Protein AF-A0A379GHV1-F1 (afdb_monomer)

Nearest PDB structures (foldseek):
  6ci5-assembly1_A  TM=5.138E-01  e=1.590E+00  Anoxybacillus ayderensis G10
  6ifi-assembly1_A  TM=4.509E-01  e=2.450E+00  Vibrio cholerae

pLDDT: mean 81.24, std 5.76, range [53.94, 89.06]

Radius of gyration: 11.69 Å; Cα contacts (8 Å, |Δi|>4): 34; chains: 1; bounding box: 24×23×24 Å

Solvent-accessible surface area (backbone atoms only — not comparable to full-atom values): 3227 Å² total; per-residue (Å²): 1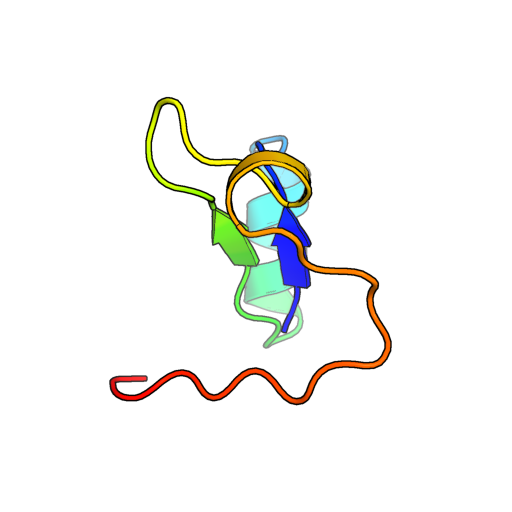12,47,80,40,80,71,73,56,76,67,58,48,53,52,35,50,75,71,74,26,57,77,43,65,48,58,90,96,49,47,56,74,78,70,65,60,83,78,84,71,88,83,84,81,90,81,128

Organism: Proteus mirabilis (NCBI:txid584)

Secondary structure (DSSP, 8-state):
-EEES---HHHHHHHHHTT--EEEPPTT--TTTTT--SSSPP-----

Foldseek 3Di:
DEEDQDDDPVRCVVCVVVVHHYHHDPPPDDCVNVVPPPVDDDDDPDD

Mean predicted aligned error: 5.78 Å

Structure (mmCIF, N/CA/C/O backbone):
data_AF-A0A379GHV1-F1
#
_entry.id   AF-A0A379GHV1-F1
#
loop_
_atom_site.group_PDB
_atom_site.id
_atom_site.type_symbol
_atom_site.label_atom_id
_atom_site.label_alt_id
_atom_site.label_comp_id
_atom_site.label_asym_id
_atom_site.label_entity_id
_atom_site.label_seq_id
_atom_site.pdbx_PDB_ins_code
_atom_site.Cartn_x
_atom_site.Cartn_y
_atom_site.Cartn_z
_atom_site.occupancy
_atom_site.B_iso_or_equiv
_atom_site.auth_seq_id
_atom_site.auth_comp_id
_atom_site.auth_asym_id
_atom_site.auth_atom_id
_atom_site.pdbx_PDB_model_num
ATOM 1 N N . MET A 1 1 ? 2.670 -7.563 -2.368 1.00 71.44 1 MET A N 1
ATOM 2 C CA . MET A 1 1 ? 1.711 -6.448 -2.211 1.00 71.44 1 MET A CA 1
ATOM 3 C C . MET A 1 1 ? 1.776 -5.954 -0.777 1.00 71.44 1 MET A C 1
ATOM 5 O O . MET A 1 1 ? 1.910 -6.785 0.112 1.00 71.44 1 MET A O 1
ATOM 9 N N . VAL A 1 2 ? 1.712 -4.642 -0.549 1.00 82.69 2 VAL A N 1
ATOM 10 C CA . VAL A 1 2 ? 1.760 -4.047 0.799 1.00 82.69 2 VAL A CA 1
ATOM 11 C C . VAL A 1 2 ? 0.625 -3.036 0.938 1.00 82.69 2 VAL A C 1
ATOM 13 O O . VAL A 1 2 ? 0.420 -2.246 0.023 1.00 82.69 2 VAL A O 1
ATOM 16 N N . ILE A 1 3 ? -0.092 -3.050 2.069 1.00 81.38 3 ILE A N 1
ATOM 17 C CA . ILE A 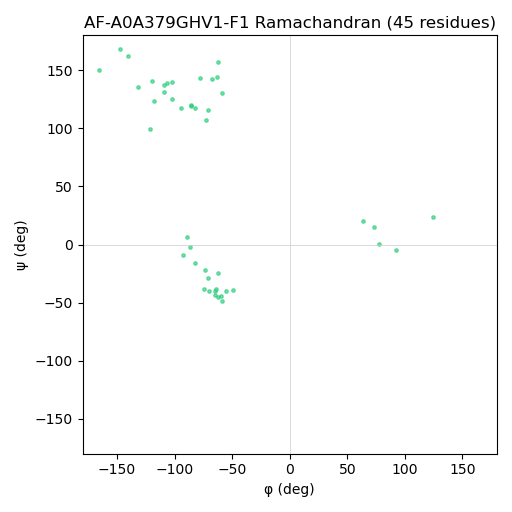1 3 ? -1.155 -2.079 2.379 1.00 81.38 3 ILE A CA 1
ATOM 18 C C . ILE A 1 3 ? -0.780 -1.294 3.637 1.00 81.38 3 ILE A C 1
ATOM 20 O O . ILE A 1 3 ? -0.559 -1.895 4.692 1.00 81.38 3 ILE A O 1
ATOM 24 N N . ALA A 1 4 ? -0.734 0.033 3.544 1.00 81.44 4 ALA A N 1
ATOM 25 C CA . ALA A 1 4 ? -0.423 0.915 4.668 1.00 81.44 4 ALA A CA 1
ATOM 26 C C . ALA A 1 4 ? -1.299 2.176 4.659 1.00 81.44 4 ALA A C 1
ATOM 28 O O . ALA A 1 4 ? -1.924 2.510 3.659 1.00 81.44 4 ALA A O 1
ATOM 29 N N . GLY A 1 5 ? -1.377 2.874 5.796 1.00 76.69 5 GLY A N 1
ATOM 30 C CA . GLY A 1 5 ? -2.129 4.134 5.899 1.00 76.69 5 GLY A CA 1
ATOM 31 C C . GLY A 1 5 ? -1.444 5.315 5.206 1.00 76.69 5 GLY A C 1
ATOM 32 O O . GLY A 1 5 ? -2.104 6.284 4.859 1.00 76.69 5 GLY A O 1
ATOM 33 N N . SER A 1 6 ? -0.130 5.235 5.007 1.00 77.75 6 SER A N 1
ATOM 34 C CA . SER A 1 6 ? 0.662 6.201 4.249 1.00 77.75 6 SER A CA 1
ATOM 35 C C . SER A 1 6 ? 2.028 5.589 3.936 1.00 77.75 6 SER A C 1
ATOM 37 O O . SER A 1 6 ? 2.528 4.778 4.722 1.00 77.75 6 SER A O 1
ATOM 39 N N . PHE A 1 7 ? 2.641 5.976 2.818 1.00 83.00 7 PHE A N 1
ATOM 40 C CA . PHE A 1 7 ? 4.027 5.629 2.499 1.00 83.00 7 PHE A CA 1
ATOM 41 C C . PHE A 1 7 ? 4.880 6.884 2.345 1.00 83.00 7 PHE A C 1
ATOM 43 O O . PHE A 1 7 ? 4.478 7.858 1.707 1.00 83.00 7 PHE A O 1
ATOM 50 N N . GLU A 1 8 ? 6.117 6.828 2.833 1.00 86.00 8 GLU A N 1
ATOM 51 C CA . GLU A 1 8 ? 7.116 7.817 2.445 1.00 86.00 8 GLU A CA 1
ATOM 52 C C . GLU A 1 8 ? 7.409 7.732 0.943 1.00 86.00 8 GLU A C 1
ATOM 54 O O . GLU A 1 8 ? 7.462 6.650 0.349 1.00 86.00 8 GLU A O 1
ATOM 59 N N . ARG A 1 9 ? 7.649 8.891 0.321 1.00 78.75 9 ARG A N 1
ATOM 60 C CA . ARG A 1 9 ? 7.805 9.025 -1.135 1.00 78.75 9 ARG A CA 1
ATOM 61 C C . ARG A 1 9 ? 8.897 8.110 -1.712 1.00 78.75 9 ARG A C 1
ATOM 63 O O . ARG A 1 9 ? 8.688 7.519 -2.766 1.00 78.75 9 ARG A O 1
ATOM 70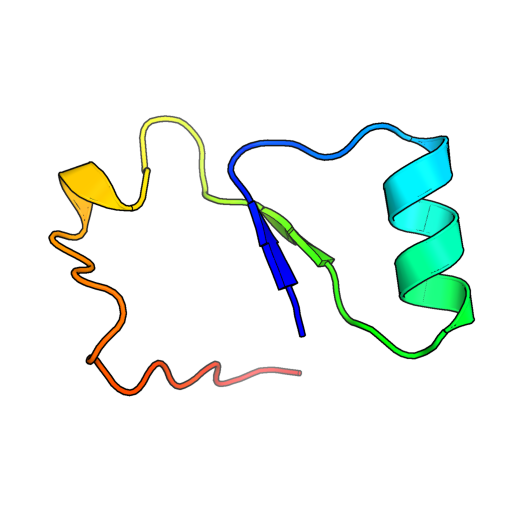 N N . ILE A 1 10 ? 10.029 7.959 -1.021 1.00 83.50 10 ILE A N 1
ATOM 71 C CA . ILE A 1 10 ? 11.146 7.095 -1.454 1.00 83.50 10 ILE A CA 1
ATOM 72 C C . ILE A 1 10 ? 10.807 5.613 -1.236 1.00 83.50 10 ILE A C 1
ATOM 74 O O . ILE A 1 10 ? 11.091 4.773 -2.087 1.00 83.50 10 ILE A O 1
ATOM 78 N N . HIS A 1 11 ? 10.132 5.294 -0.132 1.00 83.44 11 HIS A N 1
ATOM 79 C CA . HIS A 1 11 ? 9.733 3.929 0.200 1.00 83.44 11 HIS A CA 1
ATOM 80 C C . HIS A 1 11 ? 8.721 3.373 -0.812 1.00 83.44 11 HIS A C 1
ATOM 82 O O . HIS A 1 11 ? 8.847 2.236 -1.264 1.00 83.44 11 HIS A O 1
ATOM 88 N N . ARG A 1 12 ? 7.770 4.210 -1.248 1.00 86.50 12 ARG A N 1
ATOM 89 C CA . ARG A 1 12 ? 6.817 3.881 -2.314 1.00 86.50 12 ARG A CA 1
ATOM 90 C C . ARG A 1 12 ? 7.529 3.540 -3.625 1.00 86.50 12 ARG A C 1
ATOM 92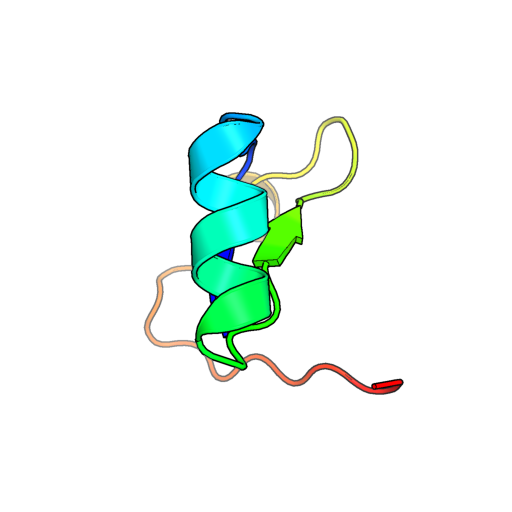 O O . ARG A 1 12 ? 7.227 2.511 -4.223 1.00 86.50 12 ARG A O 1
ATOM 99 N N . SER A 1 13 ? 8.477 4.374 -4.056 1.00 84.81 13 SER A N 1
ATOM 100 C CA . SER A 1 13 ? 9.223 4.153 -5.303 1.00 84.81 13 SER A CA 1
ATOM 101 C C . SER A 1 13 ? 10.069 2.879 -5.265 1.00 84.81 13 SER A C 1
ATOM 103 O O . SER A 1 13 ? 10.108 2.154 -6.256 1.00 84.81 13 SER A O 1
ATOM 105 N N . ASN A 1 14 ? 10.682 2.559 -4.121 1.00 86.12 14 ASN A N 1
ATOM 106 C CA . ASN A 1 14 ? 11.449 1.322 -3.949 1.00 86.12 14 ASN A CA 1
ATOM 107 C C . ASN A 1 14 ? 10.556 0.078 -4.053 1.00 86.12 14 ASN A C 1
ATOM 109 O O . ASN A 1 14 ? 10.912 -0.873 -4.743 1.00 86.12 14 ASN A O 1
ATOM 113 N N . LEU A 1 15 ? 9.377 0.096 -3.420 1.00 86.81 15 LEU A N 1
ATOM 114 C CA . LEU A 1 15 ? 8.418 -1.011 -3.495 1.00 86.81 15 LEU A CA 1
ATOM 115 C C . LEU A 1 15 ? 7.939 -1.240 -4.933 1.00 86.81 15 LEU A C 1
ATOM 117 O O . LEU A 1 15 ? 7.969 -2.373 -5.410 1.00 86.81 15 LEU A O 1
ATOM 121 N N . ILE A 1 16 ? 7.596 -0.166 -5.650 1.00 86.06 16 ILE A N 1
ATOM 122 C CA . ILE A 1 16 ? 7.214 -0.244 -7.067 1.00 86.06 16 ILE A CA 1
ATOM 123 C C . ILE A 1 16 ? 8.366 -0.822 -7.903 1.00 86.06 16 ILE A C 1
ATOM 125 O O . ILE A 1 16 ? 8.141 -1.715 -8.716 1.00 86.06 16 ILE A O 1
ATOM 129 N N . GLY A 1 17 ? 9.604 -0.374 -7.664 1.00 85.44 17 GLY A N 1
ATOM 130 C CA . GLY A 1 17 ? 10.802 -0.891 -8.335 1.00 85.44 17 GLY A CA 1
ATOM 131 C C . GLY A 1 17 ? 11.086 -2.374 -8.063 1.00 85.44 17 GLY A C 1
ATOM 132 O O . GLY A 1 17 ? 11.686 -3.045 -8.896 1.00 85.44 17 GLY A O 1
ATOM 133 N N . MET A 1 18 ? 10.609 -2.908 -6.937 1.00 89.06 18 MET A N 1
ATOM 134 C CA . MET A 1 18 ? 10.685 -4.333 -6.592 1.00 89.06 18 MET A CA 1
ATOM 135 C C . MET A 1 18 ? 9.482 -5.151 -7.102 1.00 89.06 18 MET A C 1
ATOM 137 O O . MET A 1 18 ? 9.348 -6.321 -6.750 1.00 89.06 18 MET A O 1
ATOM 141 N N . GLY A 1 19 ? 8.581 -4.557 -7.897 1.00 85.38 19 GLY A N 1
ATOM 142 C CA . GLY A 1 19 ? 7.355 -5.217 -8.366 1.00 85.38 19 GLY A CA 1
ATOM 143 C C . GLY A 1 19 ? 6.290 -5.387 -7.275 1.00 85.38 19 GLY A C 1
ATOM 144 O O . GLY A 1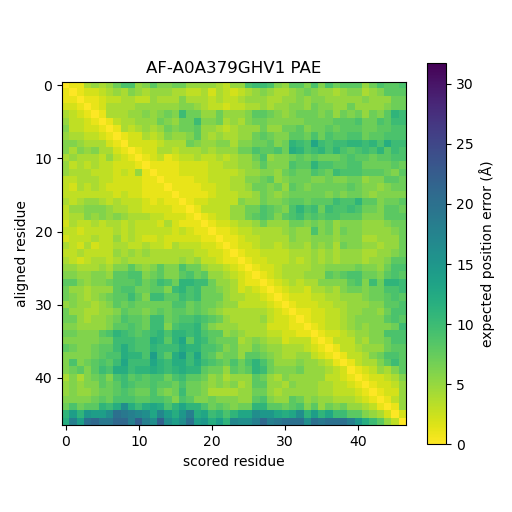 19 ? 5.344 -6.159 -7.426 1.00 85.38 19 GLY A O 1
ATOM 145 N N . VAL A 1 20 ? 6.430 -4.679 -6.153 1.00 88.94 20 VAL A N 1
ATOM 146 C CA . VAL A 1 20 ? 5.467 -4.685 -5.055 1.00 88.94 20 VAL A CA 1
ATOM 147 C C . VAL A 1 20 ? 4.515 -3.515 -5.232 1.00 88.94 20 VAL A C 1
ATOM 149 O O . VAL A 1 20 ? 4.926 -2.365 -5.147 1.00 88.94 20 VAL A O 1
ATOM 152 N N . LEU A 1 21 ? 3.224 -3.800 -5.406 1.00 86.06 21 LEU A N 1
ATOM 153 C CA . LEU A 1 21 ? 2.185 -2.770 -5.421 1.00 86.06 21 LEU A CA 1
ATOM 154 C C . LEU A 1 21 ? 1.972 -2.202 -4.000 1.00 86.06 21 LEU A C 1
ATOM 156 O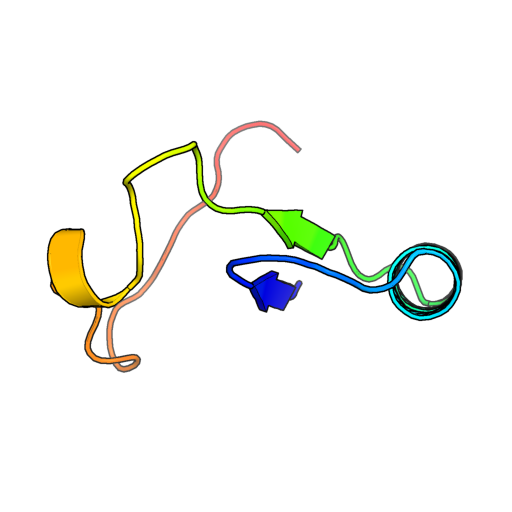 O . LEU A 1 21 ? 1.559 -2.971 -3.115 1.00 86.06 21 LEU A O 1
ATOM 160 N N . PRO A 1 22 ? 2.256 -0.904 -3.757 1.00 85.06 22 PRO A N 1
ATOM 161 C CA . PRO A 1 22 ? 1.911 -0.235 -2.511 1.00 85.06 22 PRO A CA 1
ATOM 162 C C . PRO A 1 22 ? 0.477 0.297 -2.606 1.00 85.06 22 PRO A C 1
ATOM 164 O O . PRO A 1 22 ? 0.159 1.100 -3.483 1.00 85.06 22 PRO A O 1
ATOM 167 N N . LEU A 1 23 ? -0.391 -0.160 -1.709 1.00 84.56 23 LEU A N 1
ATOM 168 C CA . LEU A 1 23 ? -1.782 0.271 -1.614 1.00 84.56 23 LEU A CA 1
ATOM 169 C C . LEU A 1 23 ? -1.984 1.122 -0.364 1.00 84.56 23 LEU A C 1
ATOM 171 O O . LEU A 1 23 ? -1.584 0.739 0.736 1.00 84.56 23 LEU A O 1
ATOM 175 N N . GLU A 1 24 ? -2.625 2.268 -0.542 1.00 84.75 24 GLU A N 1
ATOM 176 C CA . GLU A 1 24 ? -2.948 3.190 0.543 1.00 84.75 24 GLU A CA 1
ATOM 177 C C . GLU A 1 24 ? -4.419 3.045 0.926 1.00 84.75 24 GLU A C 1
ATOM 179 O O . GLU A 1 24 ? -5.282 2.873 0.060 1.00 84.75 24 GLU A O 1
ATOM 184 N N . PHE A 1 25 ? -4.716 3.096 2.226 1.00 83.25 25 PHE A N 1
ATOM 185 C CA . PHE A 1 25 ? -6.109 3.143 2.659 1.00 83.25 25 PHE A CA 1
ATOM 186 C C .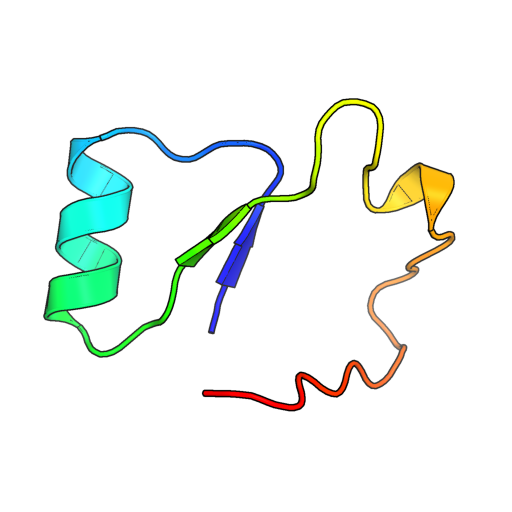 PHE A 1 25 ? -6.753 4.476 2.243 1.00 83.25 25 PHE A C 1
ATOM 188 O O . PHE A 1 25 ? -6.103 5.523 2.306 1.00 83.25 25 PHE A O 1
ATOM 195 N N . PRO A 1 26 ? -8.035 4.468 1.841 1.00 81.00 26 PRO A N 1
ATOM 196 C CA . PRO A 1 26 ? -8.767 5.699 1.596 1.00 81.00 26 PRO A CA 1
ATOM 197 C C . PRO A 1 26 ? -8.879 6.541 2.874 1.00 81.00 26 PRO A C 1
ATOM 199 O O . PRO A 1 26 ? -8.770 6.042 3.996 1.00 81.00 26 PRO A O 1
ATOM 202 N N . ASN A 1 27 ? -9.093 7.844 2.696 1.00 80.00 27 ASN A N 1
ATOM 203 C CA . ASN A 1 27 ? -9.079 8.803 3.797 1.00 80.00 27 ASN A CA 1
ATOM 204 C C . ASN A 1 27 ? -10.137 8.449 4.862 1.00 80.00 27 ASN A C 1
ATOM 206 O O . ASN A 1 27 ? -11.293 8.194 4.529 1.00 80.00 27 ASN A O 1
ATOM 210 N N . GLY A 1 28 ? -9.731 8.403 6.134 1.00 76.88 28 GLY A N 1
ATOM 211 C CA . GLY A 1 28 ? -10.602 8.013 7.250 1.00 76.88 28 GLY A CA 1
ATOM 212 C C . GLY A 1 28 ? -10.856 6.506 7.388 1.00 76.88 28 GLY A C 1
ATOM 213 O O . GLY A 1 28 ? -11.547 6.092 8.316 1.00 76.88 28 GLY A O 1
ATOM 214 N N . VAL A 1 29 ? -10.282 5.678 6.513 1.00 79.75 29 VAL A N 1
ATOM 215 C CA . VAL A 1 29 ? -10.361 4.218 6.590 1.00 79.75 29 VAL A CA 1
ATOM 216 C C . VAL A 1 29 ? -9.011 3.670 7.040 1.00 79.75 29 VAL A C 1
ATOM 218 O O . VAL A 1 29 ? -7.944 4.139 6.655 1.00 79.75 29 VAL A O 1
ATOM 221 N N . SER A 1 30 ? -9.028 2.682 7.919 1.00 82.12 30 SER A N 1
ATOM 222 C CA . SER A 1 30 ? -7.840 2.024 8.446 1.00 82.12 30 SER A CA 1
ATOM 223 C C . SER A 1 30 ? -8.143 0.561 8.734 1.00 82.12 30 SER A C 1
ATOM 225 O O . SER A 1 30 ? -9.294 0.135 8.785 1.00 82.12 30 SER A O 1
ATOM 227 N N . ARG A 1 31 ? -7.098 -0.225 8.994 1.00 82.00 31 ARG A N 1
ATOM 228 C CA . ARG A 1 31 ? -7.230 -1.642 9.375 1.00 82.00 31 ARG A CA 1
ATOM 229 C C . ARG A 1 31 ? -8.244 -1.853 10.503 1.00 82.00 31 ARG A C 1
ATOM 231 O O . ARG A 1 31 ? -9.020 -2.796 10.455 1.00 82.00 31 ARG A O 1
ATOM 238 N N . GLN A 1 32 ? -8.265 -0.942 11.477 1.00 80.12 32 GLN A N 1
ATOM 239 C CA . GLN A 1 32 ? -9.185 -0.980 12.613 1.00 80.12 32 GLN A CA 1
ATOM 240 C C . GLN A 1 32 ? -10.634 -0.672 12.218 1.00 80.12 32 GLN A C 1
ATOM 242 O O . GLN A 1 32 ? -11.537 -1.342 12.703 1.00 80.12 32 GLN A O 1
ATOM 247 N N . THR A 1 33 ? -10.865 0.293 11.320 1.00 80.75 33 THR A N 1
ATOM 248 C CA . THR A 1 33 ? -12.225 0.638 10.864 1.00 80.75 33 THR A CA 1
ATOM 249 C C . THR A 1 33 ? -12.817 -0.458 9.983 1.00 80.75 33 THR A C 1
ATOM 251 O O . THR A 1 33 ? -14.025 -0.645 9.968 1.00 80.75 33 THR A O 1
ATOM 254 N N . LEU A 1 34 ? -11.964 -1.199 9.272 1.00 77.44 34 LEU A N 1
AT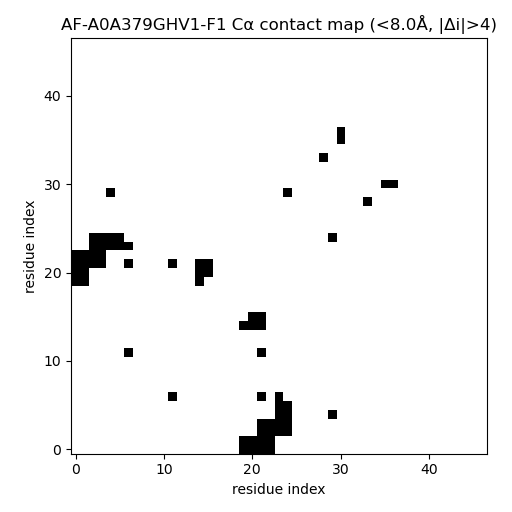OM 255 C CA . LEU A 1 34 ? -12.343 -2.366 8.474 1.00 77.44 34 LEU A CA 1
ATOM 256 C C . LEU A 1 34 ? -12.377 -3.669 9.292 1.00 77.44 34 LEU A C 1
ATOM 258 O O . LEU A 1 34 ? -12.679 -4.720 8.738 1.00 77.44 34 LEU A O 1
ATOM 262 N N . GLY A 1 35 ? -12.039 -3.632 10.587 1.00 80.69 35 GLY A N 1
ATOM 263 C CA . GLY A 1 35 ? -12.000 -4.825 11.439 1.00 80.69 35 GLY A CA 1
ATOM 264 C C . GLY A 1 35 ? -10.963 -5.876 11.017 1.00 80.69 35 GLY A C 1
ATOM 265 O O . GLY A 1 35 ? -11.077 -7.036 11.407 1.00 80.69 35 GLY A O 1
ATOM 266 N N . LEU A 1 36 ? -9.948 -5.496 10.234 1.00 82.19 36 LEU A N 1
ATOM 267 C CA . LEU A 1 36 ? -8.953 -6.412 9.675 1.00 82.19 36 LEU A CA 1
ATOM 268 C C . LEU A 1 36 ? -7.993 -6.901 10.763 1.00 82.19 36 LEU A C 1
ATOM 270 O O . LEU A 1 36 ? -7.103 -6.167 11.205 1.00 82.19 36 LEU A O 1
ATOM 274 N N . LYS A 1 37 ? -8.137 -8.171 11.154 1.00 81.75 37 LYS A N 1
ATOM 275 C CA . LYS A 1 37 ? -7.289 -8.814 12.174 1.00 81.75 37 LYS A CA 1
ATOM 276 C C . LYS A 1 37 ? -5.951 -9.328 11.637 1.00 81.75 37 LYS A C 1
ATOM 278 O O . LYS A 1 37 ? -5.032 -9.542 12.417 1.00 81.75 37 LYS A O 1
ATOM 283 N N . GLY A 1 38 ? -5.813 -9.457 10.316 1.00 79.75 38 GLY A N 1
ATOM 284 C CA . GLY A 1 38 ? -4.596 -9.949 9.655 1.00 79.75 38 GLY A CA 1
ATOM 285 C C . GLY A 1 38 ? -4.571 -11.457 9.392 1.00 79.75 38 GLY A C 1
ATOM 286 O O . GLY A 1 38 ? -3.650 -11.910 8.726 1.00 79.75 38 GLY A O 1
ATOM 287 N N . ASP A 1 39 ? -5.584 -12.190 9.856 1.00 83.50 39 ASP A N 1
ATOM 288 C CA . ASP A 1 39 ? -5.837 -13.597 9.494 1.00 83.50 39 ASP A CA 1
ATOM 289 C C . ASP A 1 39 ? -6.810 -13.724 8.301 1.00 83.50 39 ASP A C 1
ATOM 291 O O . ASP A 1 39 ? -6.994 -14.784 7.712 1.00 83.50 39 ASP A O 1
ATOM 295 N N . GLU A 1 40 ? -7.419 -12.604 7.906 1.00 82.50 40 GLU A N 1
ATOM 296 C CA . GLU A 1 40 ? -8.424 -12.552 6.850 1.00 82.50 40 GLU A CA 1
ATOM 297 C C . GLU A 1 40 ? -7.785 -12.611 5.457 1.00 82.50 40 GLU A C 1
ATOM 299 O O . GLU A 1 40 ? -6.755 -11.982 5.186 1.00 82.50 40 GLU A O 1
ATOM 304 N N . LYS A 1 41 ? -8.457 -13.292 4.527 1.00 81.00 41 LYS A N 1
ATOM 305 C CA . LYS A 1 41 ? -8.076 -13.282 3.115 1.00 81.00 41 LYS A CA 1
ATOM 306 C C . LYS A 1 41 ? -8.633 -12.028 2.441 1.00 81.00 41 LYS A C 1
ATOM 308 O O . LYS A 1 41 ? -9.844 -11.851 2.353 1.00 81.00 41 LYS A O 1
ATOM 313 N N . ILE A 1 42 ? -7.743 -11.173 1.943 1.00 80.44 42 ILE A N 1
ATOM 314 C CA . ILE A 1 42 ? -8.102 -9.953 1.211 1.00 80.44 42 ILE A CA 1
ATOM 315 C C . ILE A 1 42 ? -7.906 -10.208 -0.284 1.00 80.44 42 ILE A C 1
ATOM 317 O O . ILE A 1 42 ? -6.817 -10.594 -0.707 1.00 80.44 42 ILE A O 1
ATOM 321 N N . GLU A 1 43 ? -8.951 -9.978 -1.075 1.00 80.62 43 GLU A N 1
ATOM 322 C CA . GLU A 1 43 ? -8.899 -10.028 -2.536 1.00 80.62 43 GLU A CA 1
ATOM 323 C C . GLU A 1 43 ? -9.016 -8.614 -3.110 1.00 80.62 43 GLU A C 1
ATOM 325 O O . GLU A 1 43 ? -9.797 -7.793 -2.629 1.00 80.62 43 GLU A O 1
ATOM 330 N N . ILE A 1 44 ? -8.194 -8.320 -4.115 1.00 77.88 44 ILE A N 1
ATOM 331 C CA . ILE A 1 44 ? -8.118 -7.018 -4.769 1.00 77.88 44 ILE A CA 1
ATOM 332 C C . ILE A 1 44 ? -8.420 -7.266 -6.239 1.00 77.88 44 ILE A C 1
ATOM 334 O O . ILE A 1 44 ? -7.565 -7.726 -6.990 1.00 77.88 44 ILE A O 1
ATOM 338 N N . THR A 1 45 ? -9.654 -6.995 -6.643 1.00 79.31 45 THR A N 1
ATOM 339 C CA . THR A 1 45 ? -10.083 -7.064 -8.042 1.00 79.31 45 THR A CA 1
ATOM 340 C C . THR A 1 45 ? -9.777 -5.746 -8.747 1.00 79.31 45 THR A C 1
ATOM 342 O O . THR A 1 45 ? -10.321 -4.712 -8.362 1.00 79.31 45 THR A O 1
ATOM 345 N N . GLY A 1 46 ? -8.935 -5.789 -9.786 1.00 65.94 46 GLY A N 1
ATOM 346 C CA . GLY A 1 46 ? -8.676 -4.642 -10.670 1.00 65.94 4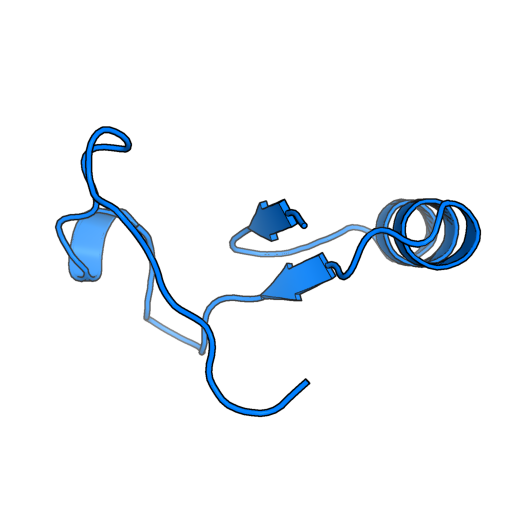6 GLY A CA 1
ATOM 347 C C . GLY A 1 46 ? -7.215 -4.203 -10.826 1.00 65.94 46 GLY A C 1
ATOM 348 O O . GLY A 1 46 ? -6.998 -3.035 -11.136 1.00 65.94 46 GLY A O 1
ATOM 349 N N . ALA A 1 47 ? -6.237 -5.087 -10.588 1.00 53.94 47 ALA A N 1
ATOM 350 C CA . ALA A 1 47 ? -4.854 -4.846 -11.020 1.00 53.94 47 ALA A CA 1
ATOM 351 C C . ALA A 1 47 ? -4.725 -4.912 -12.550 1.00 53.94 47 ALA A C 1
ATOM 353 O O . ALA A 1 47 ? -5.392 -5.789 -13.148 1.00 53.94 47 ALA A O 1
#

InterPro domains:
  IPR000573 Aconitase A/isopropylmalate dehydratase small subunit, swivel domain [PF00694] (1-27)
  IPR006249 Aconitase/Iron-responsive element-binding protein 2 [PTHR11670] (2-45)
  IPR015928 Aconitase/3-isopropylmalate dehydratase, swivel [G3DSA:3.20.19.10] (1-47)

Sequence (47 aa):
MVIAGSFERIHRSNLIGMGVLPLEFPNGVSRQTLGLKGDEKIEITGA